Protein AF-A0A5T2U1Q2-F1 (afdb_monomer_lite)

Organism: Salmonella enterica (NCBI:txid28901)

Radius of gyration: 36.07 Å; chains: 1; bounding box: 64×20×100 Å

pLDDT: mean 89.55, std 10.5, range [50.53, 98.44]

Structure (mmCIF, N/CA/C/O backbone):
data_AF-A0A5T2U1Q2-F1
#
_entry.id   AF-A0A5T2U1Q2-F1
#
loop_
_atom_site.group_PDB
_atom_site.id
_atom_site.type_symbol
_atom_site.label_atom_id
_atom_site.label_alt_id
_atom_site.label_comp_id
_atom_site.label_asym_id
_atom_site.label_entity_id
_atom_site.label_seq_id
_atom_site.pdbx_PDB_ins_code
_atom_site.Cartn_x
_atom_site.Cartn_y
_atom_site.Cartn_z
_atom_site.occupancy
_atom_site.B_iso_or_equiv
_atom_site.auth_seq_id
_atom_site.auth_comp_id
_atom_site.auth_asym_id
_atom_site.auth_atom_id
_atom_site.pdbx_PDB_model_num
ATOM 1 N N . MET A 1 1 ? -4.577 7.476 48.826 1.00 50.53 1 MET A N 1
ATOM 2 C CA . MET A 1 1 ? -5.684 6.553 49.167 1.00 50.53 1 MET A CA 1
ATOM 3 C C . MET A 1 1 ? -6.904 7.013 48.385 1.00 50.53 1 MET A C 1
ATOM 5 O O . MET A 1 1 ? -7.140 8.214 48.366 1.00 50.53 1 MET A O 1
ATOM 9 N N . LYS A 1 2 ? -7.609 6.123 47.670 1.00 69.50 2 LYS A N 1
ATOM 10 C CA . LYS A 1 2 ? -8.893 6.490 47.046 1.00 69.50 2 LYS A CA 1
ATOM 11 C C . LYS A 1 2 ? -9.908 6.759 48.162 1.00 69.50 2 LYS A C 1
ATOM 13 O O . LYS A 1 2 ? -9.918 6.037 49.154 1.00 69.50 2 LYS A O 1
ATOM 18 N N . GLU A 1 3 ? -10.701 7.813 48.013 1.00 80.81 3 GLU A N 1
ATOM 19 C CA . GLU A 1 3 ? -11.750 8.198 48.959 1.00 80.81 3 GLU A CA 1
ATOM 20 C C . GLU A 1 3 ? -12.797 7.074 49.065 1.00 80.81 3 GLU A C 1
ATOM 22 O O . GLU A 1 3 ? -13.359 6.650 48.054 1.00 80.81 3 GLU A O 1
ATOM 27 N N . VAL A 1 4 ? -13.024 6.553 50.275 1.00 77.00 4 VAL A N 1
ATOM 28 C CA . VAL A 1 4 ? -14.040 5.521 50.530 1.00 77.00 4 VAL A CA 1
ATOM 29 C C . VAL A 1 4 ? -15.380 6.221 50.728 1.00 77.00 4 VAL A C 1
ATOM 31 O O . VAL A 1 4 ? -15.544 6.987 51.675 1.00 77.00 4 VAL A O 1
ATOM 34 N N . LYS A 1 5 ? -16.339 5.969 49.833 1.00 77.38 5 LYS A N 1
ATOM 35 C CA . LYS A 1 5 ? -17.693 6.531 49.913 1.00 77.38 5 LYS A CA 1
ATOM 36 C C . LYS A 1 5 ? -18.638 5.504 50.536 1.00 77.38 5 LYS A C 1
ATOM 38 O O . LYS A 1 5 ? -18.794 4.414 49.995 1.00 77.38 5 LYS A O 1
ATOM 43 N N . ILE A 1 6 ? -19.249 5.854 51.669 1.00 78.94 6 ILE A N 1
ATOM 44 C CA . ILE A 1 6 ? -20.252 5.032 52.363 1.00 78.94 6 ILE A CA 1
ATOM 45 C C . ILE A 1 6 ? -21.637 5.564 51.987 1.00 78.94 6 ILE A C 1
ATOM 47 O O . ILE A 1 6 ? -21.906 6.753 52.149 1.00 78.94 6 ILE A O 1
ATOM 51 N N . TYR A 1 7 ? -22.507 4.691 51.482 1.00 72.75 7 TYR A N 1
ATOM 52 C CA . TYR A 1 7 ? -23.857 5.036 51.036 1.00 72.75 7 TYR A CA 1
ATOM 53 C C . TYR A 1 7 ? -24.903 4.274 51.853 1.00 72.75 7 TYR A C 1
ATOM 55 O O . TYR A 1 7 ? -24.749 3.077 52.084 1.00 72.75 7 TYR A O 1
ATOM 63 N N . THR A 1 8 ? -25.992 4.946 52.230 1.00 80.69 8 THR A N 1
ATOM 64 C CA . THR A 1 8 ? -27.218 4.284 52.702 1.00 80.69 8 THR A CA 1
ATOM 65 C C . THR A 1 8 ? -28.117 4.064 51.493 1.00 80.69 8 THR A C 1
ATOM 67 O O . THR A 1 8 ? -28.523 5.033 50.851 1.00 80.69 8 THR A O 1
ATOM 70 N N . ILE A 1 9 ? -28.408 2.810 51.153 1.00 77.38 9 ILE A N 1
ATOM 71 C CA . ILE A 1 9 ? -29.214 2.458 49.981 1.00 77.38 9 ILE A CA 1
ATOM 72 C C . ILE A 1 9 ? -30.192 1.334 50.330 1.00 77.38 9 ILE A C 1
ATOM 74 O O . ILE A 1 9 ? -29.904 0.495 51.183 1.00 77.38 9 ILE A O 1
ATOM 78 N N . VAL A 1 10 ? -31.362 1.342 49.699 1.00 83.56 10 VAL A N 1
ATOM 79 C CA . VAL A 1 10 ? -32.367 0.279 49.828 1.00 83.56 10 VAL A CA 1
ATOM 80 C C . VAL A 1 10 ? -31.966 -0.946 48.994 1.00 83.56 10 VAL A C 1
ATOM 82 O O . VAL A 1 10 ? -31.321 -0.822 47.953 1.00 83.56 10 VAL A O 1
ATOM 85 N N . SER A 1 11 ? -32.315 -2.137 49.488 1.00 80.88 11 SER A N 1
ATOM 86 C CA . SER A 1 11 ? -31.890 -3.436 48.934 1.00 80.88 11 SER A CA 1
ATOM 87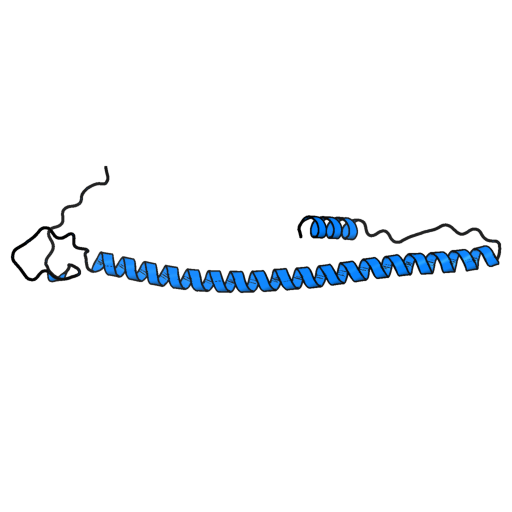 C C . SER A 1 11 ? -32.271 -3.634 47.458 1.00 80.88 11 SER A C 1
ATOM 89 O O . SER A 1 11 ? -31.511 -4.210 46.688 1.00 80.88 11 SER A O 1
ATOM 91 N N . ASP A 1 12 ? -33.417 -3.101 47.040 1.00 82.88 12 ASP A N 1
ATOM 92 C CA . ASP A 1 12 ? -33.941 -3.158 45.670 1.00 82.88 12 ASP A CA 1
ATOM 93 C C . ASP A 1 12 ? -33.136 -2.327 44.654 1.00 82.88 12 ASP A C 1
ATOM 95 O O . ASP A 1 12 ? -33.343 -2.459 43.452 1.00 82.88 12 ASP A O 1
ATOM 99 N N . GLN A 1 13 ? -32.224 -1.466 45.110 1.00 83.06 13 GLN A N 1
ATOM 100 C CA . GLN A 1 13 ? -31.341 -0.665 44.254 1.00 83.06 13 GLN A CA 1
ATOM 101 C C . GLN A 1 13 ? -29.949 -1.303 44.085 1.00 83.06 13 GLN A C 1
ATOM 103 O O . GLN A 1 13 ? -29.099 -0.754 43.376 1.00 83.06 13 GLN A O 1
ATOM 108 N N . LEU A 1 14 ? -29.709 -2.446 44.734 1.00 82.44 14 LEU A N 1
ATOM 109 C CA . LEU A 1 14 ? -28.487 -3.237 44.623 1.00 82.44 14 LEU A CA 1
ATOM 110 C C . LEU A 1 14 ? -28.664 -4.382 43.629 1.00 82.44 14 LEU A C 1
ATOM 112 O O . LEU A 1 14 ? -29.722 -5.004 43.573 1.00 82.44 14 LEU A O 1
ATOM 116 N N . SER A 1 15 ? -27.588 -4.697 42.912 1.00 81.25 15 SER A N 1
ATOM 117 C CA . SER A 1 15 ? -27.500 -5.850 42.021 1.00 81.25 15 SER A CA 1
ATOM 118 C C . SER A 1 15 ? -26.520 -6.885 42.593 1.00 81.25 15 SER A C 1
ATOM 120 O O . SER A 1 15 ? -25.317 -6.597 42.623 1.00 81.25 15 SER A O 1
ATOM 122 N N . PRO A 1 16 ? -26.977 -8.078 43.025 1.00 78.94 16 PRO A N 1
ATOM 123 C CA . PRO A 1 16 ? -28.376 -8.502 43.177 1.00 78.94 16 PRO A CA 1
ATOM 124 C C . PRO A 1 16 ? -29.036 -7.966 44.473 1.00 78.94 16 PRO A C 1
ATOM 126 O O . PRO A 1 16 ? -28.325 -7.610 45.416 1.00 78.94 16 PRO A O 1
ATOM 129 N N . PRO A 1 17 ? -30.382 -7.958 44.576 1.00 80.50 17 PRO A N 1
ATOM 130 C CA . PRO A 1 17 ? -31.076 -7.550 45.799 1.00 80.50 17 PRO A CA 1
ATOM 131 C C . PRO A 1 17 ? -30.780 -8.477 46.987 1.00 80.50 17 PRO A C 1
ATOM 133 O O . PRO A 1 17 ? -30.676 -9.694 46.835 1.00 80.50 17 PRO A O 1
ATOM 136 N N . ILE A 1 18 ? -30.700 -7.917 48.195 1.00 78.38 18 ILE A N 1
ATOM 137 C CA . ILE A 1 18 ? -30.461 -8.664 49.439 1.00 78.38 18 ILE A CA 1
ATOM 138 C C . ILE A 1 18 ? -31.779 -9.197 50.007 1.00 78.38 18 ILE A C 1
ATOM 140 O O . ILE A 1 18 ? -32.702 -8.432 50.299 1.00 78.38 18 ILE A O 1
ATOM 144 N N . THR A 1 19 ? -31.816 -10.504 50.262 1.00 70.75 19 THR A N 1
ATOM 145 C CA . THR A 1 19 ? -32.880 -11.195 50.998 1.00 70.75 19 THR A CA 1
ATOM 146 C C . THR A 1 19 ? -32.292 -11.859 52.254 1.00 70.75 19 THR A C 1
ATOM 148 O O . THR A 1 19 ? -31.931 -13.033 52.212 1.00 70.75 19 THR A O 1
ATOM 151 N N . GLY A 1 20 ? -32.132 -11.128 53.366 1.00 70.94 20 GLY A N 1
ATOM 152 C CA . GLY A 1 20 ? -31.674 -11.706 54.645 1.00 70.94 20 GLY A CA 1
ATOM 153 C C . GLY A 1 20 ? -31.003 -10.725 55.617 1.00 70.94 20 GLY A C 1
ATOM 154 O O . GLY A 1 20 ? -30.654 -9.608 55.238 1.00 70.94 20 GLY A O 1
ATOM 155 N N . GLU A 1 21 ? -30.824 -11.153 56.875 1.00 65.69 21 GLU A N 1
ATOM 156 C CA . GLU A 1 21 ? -30.022 -10.446 57.887 1.00 65.69 21 GLU A CA 1
ATOM 157 C C . GLU A 1 21 ? -28.519 -10.621 57.573 1.00 65.69 21 GLU A C 1
ATOM 159 O O . GLU A 1 21 ? -28.046 -11.715 57.277 1.00 65.69 21 GLU A O 1
ATOM 164 N N . SER A 1 22 ? -27.794 -9.503 57.545 1.00 61.03 22 SER A N 1
ATOM 165 C CA . SER A 1 22 ? -26.565 -9.256 56.776 1.00 61.03 22 SER A CA 1
ATOM 166 C C . SER A 1 22 ? -25.349 -10.154 57.056 1.00 61.03 22 SER A C 1
ATOM 168 O O . SER A 1 22 ? -24.920 -10.290 58.201 1.00 61.03 22 SER A O 1
ATOM 170 N N . PHE A 1 23 ? -24.672 -10.577 55.982 1.00 51.09 23 PHE A N 1
ATOM 171 C CA . PHE A 1 23 ? -23.232 -10.867 55.956 1.00 51.09 23 PHE A CA 1
ATOM 172 C C . PHE A 1 23 ? -22.551 -9.842 55.034 1.00 51.09 23 PHE A C 1
ATOM 174 O O . PHE A 1 23 ? -23.155 -9.427 54.043 1.00 51.09 23 PHE A O 1
ATOM 181 N N . CYS A 1 24 ? -21.322 -9.416 55.339 1.00 57.41 24 CYS A N 1
ATOM 182 C CA . CYS A 1 24 ? -20.577 -8.450 54.523 1.00 57.41 24 CYS A CA 1
ATOM 183 C C . CYS A 1 24 ? -20.437 -8.965 53.079 1.00 57.41 24 CYS A C 1
ATOM 185 O O . CYS A 1 24 ? -19.657 -9.878 52.820 1.00 57.41 24 CYS A O 1
ATOM 187 N N . THR A 1 25 ? -21.213 -8.398 52.157 1.00 66.50 25 THR A N 1
ATOM 188 C CA . THR A 1 25 ? -21.151 -8.680 50.719 1.00 66.50 25 THR A CA 1
ATOM 189 C C . THR A 1 25 ? -20.957 -7.358 49.989 1.00 66.50 25 THR A C 1
ATOM 191 O O . THR A 1 25 ? -21.720 -6.417 50.203 1.00 66.50 25 THR A O 1
ATOM 194 N N . ASP A 1 26 ? -19.913 -7.274 49.163 1.00 74.81 26 ASP A N 1
ATOM 195 C CA . ASP A 1 26 ? -19.672 -6.113 48.307 1.00 74.81 26 ASP A CA 1
ATOM 196 C C . ASP A 1 26 ? -20.722 -6.099 47.190 1.00 74.81 26 ASP A C 1
ATOM 198 O O . ASP A 1 26 ? -20.808 -7.038 46.399 1.00 74.81 26 ASP A O 1
ATOM 202 N N . MET A 1 27 ? -21.534 -5.041 47.140 1.00 76.75 27 MET A N 1
ATOM 203 C CA . MET A 1 27 ? -22.652 -4.912 46.202 1.00 76.75 27 MET A CA 1
ATOM 204 C C . MET A 1 27 ? -22.458 -3.725 45.259 1.00 76.75 27 MET A C 1
ATOM 206 O O . MET A 1 27 ? -21.895 -2.695 45.633 1.00 76.75 27 MET A O 1
ATOM 210 N N . VAL A 1 28 ? -22.973 -3.854 44.035 1.00 82.31 28 VAL A N 1
ATOM 211 C CA . VAL A 1 28 ? -22.958 -2.794 43.017 1.00 82.31 28 VAL A CA 1
ATOM 212 C C . VAL A 1 28 ? -24.355 -2.191 42.903 1.00 82.31 28 VAL A C 1
ATOM 214 O O . VAL A 1 28 ? -25.356 -2.905 42.956 1.00 82.31 28 VAL A O 1
ATOM 217 N N . ARG A 1 29 ? -24.451 -0.869 42.736 1.00 85.19 29 ARG A N 1
ATOM 218 C CA . ARG A 1 29 ? -25.737 -0.204 42.481 1.00 85.19 29 ARG A CA 1
ATOM 219 C C . ARG A 1 29 ? -26.239 -0.550 41.081 1.00 85.19 29 ARG A C 1
ATOM 221 O O . ARG A 1 29 ? -25.448 -0.569 40.140 1.00 85.19 29 ARG A O 1
ATOM 228 N N . HIS A 1 30 ? -27.550 -0.723 40.916 1.00 85.75 30 HIS A N 1
ATOM 229 C CA . HIS A 1 30 ? -28.164 -0.945 39.600 1.00 85.75 30 HIS A CA 1
ATOM 230 C C . HIS A 1 30 ? -27.751 0.115 38.569 1.00 85.75 30 HIS A C 1
ATOM 232 O O . HIS A 1 30 ? -27.450 -0.225 37.428 1.00 85.75 30 HIS A O 1
ATOM 238 N N . SER A 1 31 ? -27.670 1.384 38.984 1.00 87.06 31 SER A N 1
ATOM 239 C CA . SER A 1 31 ? -27.230 2.492 38.129 1.00 87.06 31 SER A CA 1
ATOM 240 C C . SER A 1 31 ? -25.804 2.314 37.612 1.00 87.06 31 SER A C 1
ATOM 242 O O . SER A 1 31 ? -25.546 2.537 36.434 1.00 87.06 31 SER A O 1
ATOM 244 N N . ASP A 1 32 ? -24.890 1.891 38.486 1.00 88.88 32 ASP A N 1
ATOM 245 C CA . ASP A 1 32 ? -23.469 1.767 38.161 1.00 88.88 32 ASP A CA 1
ATOM 246 C C . ASP A 1 32 ? -23.249 0.561 37.230 1.00 88.88 32 ASP A C 1
AT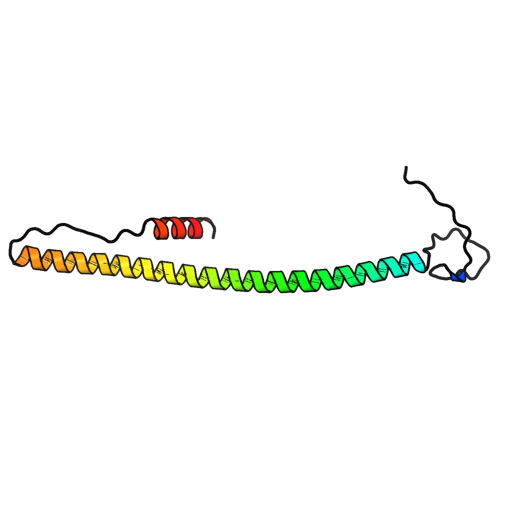OM 248 O O . ASP A 1 32 ? -22.433 0.621 36.310 1.00 88.88 32 ASP A O 1
ATOM 252 N N . TYR A 1 33 ? -24.027 -0.512 37.418 1.00 89.69 33 TYR A N 1
ATOM 253 C CA . TYR A 1 33 ? -24.025 -1.668 36.522 1.00 89.69 33 TYR A CA 1
ATOM 254 C C . TYR A 1 33 ? -24.610 -1.333 35.142 1.00 89.69 33 TYR A C 1
ATOM 256 O O . TYR A 1 33 ? -24.016 -1.686 34.128 1.00 89.69 33 TYR A O 1
ATOM 264 N N . ALA A 1 34 ? -25.729 -0.603 35.089 1.00 92.06 34 ALA A N 1
ATOM 265 C CA . ALA A 1 34 ? -26.333 -0.165 33.830 1.00 92.06 34 ALA A CA 1
ATOM 266 C C . ALA A 1 34 ? -25.411 0.783 33.041 1.00 92.06 34 ALA A C 1
ATOM 268 O O . ALA A 1 34 ? -25.304 0.673 31.821 1.00 92.06 34 ALA A O 1
ATOM 269 N N . GLU A 1 35 ? -24.705 1.690 33.726 1.00 93.44 35 GLU A N 1
ATOM 270 C CA . GLU A 1 35 ? -23.701 2.553 33.094 1.00 93.44 35 GLU A CA 1
ATOM 271 C C . GLU A 1 35 ? -22.530 1.736 32.530 1.00 93.44 35 GLU A C 1
ATOM 273 O O . GLU A 1 35 ? -22.040 2.017 31.434 1.00 93.44 35 GLU A O 1
ATOM 278 N N . LEU A 1 36 ? -22.075 0.719 33.266 1.00 94.25 36 LEU A N 1
ATOM 279 C CA . LEU A 1 36 ? -21.006 -0.165 32.816 1.00 94.25 36 LEU A CA 1
ATOM 280 C C . LEU A 1 36 ? -21.422 -0.974 31.579 1.00 94.25 36 LEU A C 1
ATOM 282 O O . LEU A 1 36 ? -20.656 -1.039 30.621 1.00 94.25 36 LEU A O 1
ATOM 286 N N . ASP A 1 37 ? -22.632 -1.531 31.570 1.00 95.00 37 ASP A N 1
ATOM 287 C CA . ASP A 1 37 ? -23.173 -2.286 30.435 1.00 95.00 37 ASP A CA 1
ATOM 288 C C . ASP A 1 37 ? -23.305 -1.404 29.181 1.00 95.00 37 ASP A C 1
ATOM 290 O O . ASP A 1 37 ? -22.846 -1.769 28.097 1.00 95.00 37 ASP A O 1
ATOM 294 N N . ALA A 1 38 ? -23.795 -0.169 29.340 1.00 96.94 38 ALA A N 1
ATOM 295 C CA . ALA A 1 38 ? -23.846 0.807 28.252 1.00 96.94 38 ALA A CA 1
ATOM 296 C C . ALA A 1 38 ? -22.448 1.139 27.691 1.00 96.94 38 ALA A C 1
ATOM 298 O O . ALA A 1 38 ? -22.276 1.245 26.475 1.00 96.94 38 ALA A O 1
ATOM 299 N N . LYS A 1 39 ? -21.430 1.268 28.556 1.00 97.62 39 LYS A N 1
ATOM 300 C CA . LYS A 1 39 ? -20.034 1.468 28.127 1.00 97.62 39 LYS A CA 1
ATOM 301 C C . LYS A 1 39 ? -19.483 0.255 27.385 1.00 97.62 39 LYS A C 1
ATOM 303 O O . LYS A 1 39 ? -18.778 0.438 26.396 1.00 97.62 39 LYS A O 1
ATOM 308 N N . TYR A 1 40 ? -19.801 -0.960 27.830 1.00 97.62 40 TYR A N 1
ATOM 309 C CA . TYR A 1 40 ? -19.400 -2.180 27.131 1.00 97.62 40 TYR A CA 1
ATOM 310 C C . TYR A 1 40 ? -20.049 -2.284 25.753 1.00 97.62 40 TYR A C 1
ATOM 312 O O . TYR A 1 40 ? -19.351 -2.580 24.786 1.00 97.62 40 TYR A O 1
ATOM 320 N N . ALA A 1 41 ? -21.343 -1.981 25.640 1.00 98.00 41 ALA A N 1
ATOM 321 C CA . ALA A 1 41 ? -22.043 -1.964 24.361 1.00 98.00 41 ALA A CA 1
ATOM 322 C C . ALA A 1 41 ? -21.443 -0.930 23.392 1.00 98.00 41 ALA A C 1
ATOM 324 O O . ALA A 1 41 ? -21.208 -1.240 22.224 1.00 98.00 41 ALA A O 1
ATOM 325 N N . ALA A 1 42 ? -21.132 0.276 23.882 1.00 98.31 42 ALA A N 1
ATOM 326 C CA . ALA A 1 42 ? -20.469 1.308 23.086 1.00 98.31 42 ALA A CA 1
ATOM 327 C C . ALA A 1 42 ? -19.065 0.873 22.632 1.00 98.31 42 ALA A C 1
ATOM 329 O O . ALA A 1 42 ? -18.736 0.989 21.454 1.00 98.31 42 ALA A O 1
ATOM 330 N N . LEU A 1 43 ? -18.263 0.308 23.540 1.00 98.44 43 LEU A N 1
ATOM 331 C CA . LEU A 1 43 ? -16.921 -0.183 23.225 1.00 98.44 43 LEU A CA 1
ATOM 332 C C . LEU A 1 43 ? -16.949 -1.339 22.215 1.00 98.44 43 LEU A C 1
ATOM 334 O O . LEU A 1 43 ? -16.088 -1.408 21.342 1.00 98.44 43 LEU A O 1
ATOM 338 N N . ALA A 1 44 ? -17.926 -2.242 22.317 1.00 98.31 44 ALA A N 1
ATOM 339 C CA . ALA A 1 44 ? -18.108 -3.322 21.354 1.00 98.31 44 ALA A CA 1
ATOM 340 C C . ALA A 1 44 ? -18.420 -2.771 19.954 1.00 98.31 44 ALA A C 1
ATOM 342 O O . ALA A 1 44 ? -17.757 -3.148 18.990 1.00 98.31 44 ALA A O 1
ATOM 343 N N . ALA A 1 45 ? -19.348 -1.814 19.853 1.00 98.31 45 ALA A N 1
ATOM 344 C CA . ALA A 1 45 ? -19.689 -1.174 18.584 1.00 98.31 45 ALA A CA 1
ATOM 345 C C . ALA A 1 45 ? -18.500 -0.414 17.963 1.00 98.31 45 ALA A C 1
ATOM 347 O O . ALA A 1 45 ? -18.265 -0.501 16.754 1.00 98.31 45 ALA A O 1
ATOM 348 N N . ASP A 1 46 ? -17.721 0.302 18.778 1.00 98.44 46 ASP A N 1
ATOM 349 C CA . ASP A 1 46 ? -16.516 0.995 18.316 1.00 98.44 46 ASP A CA 1
ATOM 350 C C . ASP A 1 46 ? -15.432 0.012 17.851 1.00 98.44 46 ASP A C 1
ATOM 352 O O . ASP A 1 46 ? -14.796 0.241 16.818 1.00 98.44 46 ASP A O 1
ATOM 356 N N . ASN A 1 47 ? -15.252 -1.110 18.555 1.00 98.38 47 ASN A N 1
ATOM 357 C CA . ASN A 1 47 ? -14.328 -2.167 18.146 1.00 98.38 47 ASN A CA 1
ATOM 358 C C . ASN A 1 47 ? -14.733 -2.794 16.809 1.00 98.38 47 ASN A C 1
ATOM 360 O O . ASN A 1 47 ? -13.873 -2.976 15.948 1.00 98.38 47 ASN A O 1
ATOM 364 N N . ASP A 1 48 ? -16.020 -3.070 16.593 1.00 98.44 48 ASP A N 1
ATOM 365 C CA . ASP A 1 48 ? -16.512 -3.600 15.317 1.00 98.44 48 ASP A CA 1
ATOM 366 C C . ASP A 1 48 ? -16.220 -2.635 14.162 1.00 98.44 48 ASP A C 1
ATOM 368 O O . ASP A 1 48 ? -15.710 -3.029 13.107 1.00 98.44 48 ASP A O 1
ATOM 372 N N . LYS A 1 49 ? -16.449 -1.336 14.381 1.00 98.31 49 LYS A N 1
ATOM 373 C CA . LYS A 1 49 ? -16.134 -0.292 13.400 1.00 98.31 49 LYS A CA 1
ATOM 374 C C . LYS A 1 49 ? -14.631 -0.180 13.129 1.00 98.31 49 LYS A C 1
ATOM 376 O O . LYS A 1 49 ? -14.223 0.013 11.978 1.00 98.31 49 LYS A O 1
ATOM 381 N N . ALA A 1 50 ? -13.804 -0.296 14.166 1.00 98.31 50 ALA A N 1
ATOM 382 C CA . ALA A 1 50 ? -12.351 -0.279 14.036 1.00 98.31 50 ALA A CA 1
ATOM 383 C C . ALA A 1 50 ? -11.841 -1.501 13.255 1.00 98.31 50 ALA A C 1
ATOM 385 O O . ALA A 1 50 ? -11.010 -1.347 12.359 1.00 98.31 50 ALA A O 1
ATOM 386 N N . MET A 1 51 ? -12.378 -2.694 13.529 1.00 98.38 51 MET A N 1
ATOM 387 C CA . MET A 1 51 ? -12.039 -3.921 12.803 1.00 98.38 51 MET A CA 1
ATOM 388 C C . MET A 1 51 ? -12.391 -3.825 11.316 1.00 98.38 51 MET A C 1
ATOM 390 O O . MET A 1 51 ? -11.571 -4.184 10.469 1.00 98.38 51 MET A O 1
ATOM 394 N N . GLU A 1 52 ? -13.567 -3.293 10.978 1.00 98.31 52 GLU A N 1
ATOM 395 C CA . GLU A 1 52 ? -13.955 -3.115 9.576 1.00 98.31 52 GLU A CA 1
ATOM 396 C C . GLU A 1 52 ? -13.073 -2.071 8.870 1.00 98.31 52 GLU A C 1
ATOM 398 O O . GLU A 1 52 ? -12.616 -2.292 7.748 1.00 98.31 52 GLU A O 1
ATOM 403 N N . SER A 1 53 ? -12.732 -0.976 9.556 1.00 98.19 53 SER A N 1
ATOM 404 C CA . SER A 1 53 ? -11.811 0.038 9.023 1.00 98.19 53 SER A CA 1
ATOM 405 C C . SER A 1 53 ? -10.412 -0.539 8.762 1.00 98.19 53 SER A C 1
ATOM 407 O O . SER A 1 53 ? -9.815 -0.277 7.718 1.00 98.19 53 SER A O 1
ATOM 409 N N . LEU A 1 54 ? -9.896 -1.375 9.671 1.00 98.44 54 LEU A N 1
ATOM 410 C CA . LEU A 1 54 ? -8.617 -2.071 9.498 1.00 98.44 54 LEU A CA 1
ATOM 411 C C . LEU A 1 54 ? -8.649 -3.051 8.325 1.00 98.44 54 LEU A C 1
ATOM 413 O O . LEU A 1 54 ? -7.694 -3.123 7.552 1.00 98.44 54 LEU A O 1
ATOM 417 N N . LYS A 1 55 ? -9.751 -3.784 8.153 1.00 98.31 55 L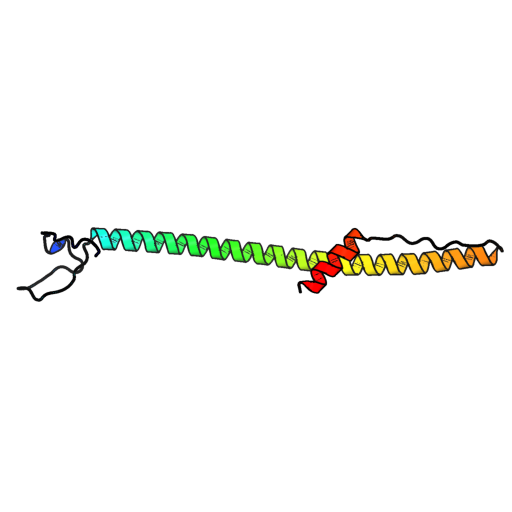YS A N 1
ATOM 418 C CA . LYS A 1 55 ? -9.931 -4.702 7.025 1.00 98.31 55 LYS A CA 1
ATOM 419 C C . LYS A 1 55 ? -9.906 -3.960 5.688 1.00 98.31 55 LYS A C 1
ATOM 421 O O . LYS A 1 55 ? -9.241 -4.411 4.754 1.00 98.31 55 LYS A O 1
ATOM 426 N N . GLN A 1 56 ? -10.575 -2.810 5.608 1.00 98.44 56 GLN A N 1
ATOM 427 C CA . GLN A 1 56 ? -10.557 -1.952 4.422 1.00 98.44 56 GLN A CA 1
ATOM 428 C C . GLN A 1 56 ? -9.160 -1.382 4.158 1.00 98.44 56 GLN A C 1
ATOM 430 O O . GLN A 1 56 ? -8.673 -1.465 3.030 1.00 98.44 56 GLN A O 1
ATOM 435 N N . ALA A 1 57 ? -8.474 -0.884 5.191 1.00 98.25 57 ALA A N 1
ATOM 436 C CA . ALA A 1 57 ? -7.102 -0.396 5.069 1.00 98.25 57 ALA A CA 1
ATOM 437 C C . ALA A 1 57 ? -6.149 -1.491 4.561 1.00 98.25 57 ALA A C 1
ATOM 439 O O . ALA A 1 57 ? -5.359 -1.250 3.651 1.00 98.25 57 ALA A O 1
ATOM 440 N N . ASN A 1 58 ? -6.275 -2.718 5.073 1.00 97.88 58 ASN A N 1
ATOM 441 C CA . ASN A 1 58 ? -5.462 -3.847 4.629 1.00 97.88 58 ASN A CA 1
ATOM 442 C C . ASN A 1 58 ? -5.717 -4.204 3.152 1.00 97.88 58 ASN A C 1
ATOM 444 O O . ASN A 1 58 ? -4.781 -4.487 2.406 1.00 97.88 58 ASN A O 1
ATOM 448 N N . ALA A 1 59 ? -6.973 -4.138 2.697 1.00 98.06 59 ALA A N 1
ATOM 449 C CA . ALA A 1 59 ? -7.306 -4.339 1.288 1.00 98.06 59 ALA A CA 1
ATOM 450 C C . ALA A 1 59 ? -6.681 -3.259 0.384 1.00 98.06 59 ALA A C 1
ATOM 452 O O . ALA A 1 59 ? -6.156 -3.581 -0.683 1.00 98.06 59 ALA A O 1
ATOM 453 N N . VAL A 1 60 ? -6.684 -1.994 0.822 1.00 97.81 60 VAL A N 1
ATOM 454 C CA . VAL A 1 60 ? -6.044 -0.884 0.096 1.00 97.81 60 VAL A CA 1
ATOM 455 C C . VAL A 1 60 ? -4.528 -1.071 0.019 1.00 97.81 60 VAL A C 1
ATOM 457 O O . VAL A 1 60 ? -3.959 -0.917 -1.060 1.00 97.81 60 VAL A O 1
ATOM 460 N N . VAL A 1 61 ? -3.876 -1.449 1.123 1.00 96.00 61 VAL A N 1
ATOM 461 C CA . VAL A 1 61 ? -2.426 -1.707 1.155 1.00 96.00 61 VAL A CA 1
ATOM 462 C C . VAL A 1 61 ? -2.055 -2.856 0.220 1.00 96.00 61 VAL A C 1
ATOM 464 O O . VAL A 1 61 ? -1.114 -2.727 -0.562 1.00 96.00 61 VAL A O 1
ATOM 467 N N . LYS A 1 62 ? -2.825 -3.951 0.232 1.00 96.12 62 LYS A N 1
ATOM 468 C CA . LYS A 1 62 ? -2.609 -5.079 -0.680 1.00 96.12 62 LYS A CA 1
ATOM 469 C C . LYS A 1 62 ? -2.720 -4.654 -2.146 1.00 96.12 62 LYS A C 1
ATOM 471 O O . LYS A 1 62 ? -1.830 -4.958 -2.934 1.00 96.12 62 LYS A O 1
ATOM 476 N N . LEU A 1 63 ? -3.771 -3.911 -2.501 1.00 96.75 63 LEU A N 1
ATOM 477 C CA . LEU A 1 63 ? -3.958 -3.413 -3.865 1.00 96.75 63 LEU A CA 1
ATOM 478 C C . LEU A 1 63 ? -2.829 -2.461 -4.288 1.00 96.75 63 LEU A C 1
ATOM 480 O O . LEU A 1 63 ? -2.381 -2.500 -5.432 1.00 96.75 63 LEU A O 1
ATOM 484 N N . ALA A 1 64 ? -2.367 -1.598 -3.381 1.00 93.94 64 ALA A N 1
ATOM 485 C CA . ALA A 1 64 ? -1.237 -0.715 -3.643 1.00 93.94 64 ALA A CA 1
ATOM 486 C C . ALA A 1 64 ? 0.040 -1.522 -3.912 1.00 93.94 64 ALA A C 1
ATOM 488 O O . ALA A 1 64 ? 0.723 -1.257 -4.898 1.00 93.94 64 ALA A O 1
ATOM 489 N N . HIS A 1 65 ? 0.318 -2.545 -3.099 1.00 92.00 65 HIS A N 1
ATOM 490 C CA . HIS A 1 65 ? 1.461 -3.431 -3.303 1.00 92.00 65 HIS A CA 1
ATOM 491 C C . HIS A 1 65 ? 1.401 -4.128 -4.669 1.00 92.00 65 HIS A C 1
ATOM 493 O O . HIS A 1 65 ? 2.362 -4.048 -5.424 1.00 92.00 65 HIS A O 1
ATOM 499 N N . GLU A 1 66 ? 0.254 -4.709 -5.041 1.00 94.19 66 GLU A N 1
ATOM 500 C CA . GLU A 1 66 ? 0.058 -5.341 -6.357 1.00 94.19 66 GLU A CA 1
ATOM 501 C C . GLU A 1 66 ? 0.323 -4.363 -7.516 1.00 94.19 66 GLU A C 1
ATOM 503 O O . GLU A 1 66 ? 1.026 -4.702 -8.471 1.00 94.19 66 GLU A O 1
ATOM 508 N N . LYS A 1 67 ? -0.178 -3.123 -7.419 1.00 94.06 67 LYS A N 1
ATOM 509 C CA . LYS A 1 67 ? 0.067 -2.080 -8.427 1.00 94.06 67 LYS A CA 1
ATOM 510 C C . LYS A 1 67 ? 1.536 -1.672 -8.506 1.00 94.06 67 LYS A C 1
ATOM 512 O O . LYS A 1 67 ? 2.051 -1.489 -9.606 1.00 94.06 67 LYS A O 1
ATOM 517 N N . PHE A 1 68 ? 2.220 -1.536 -7.372 1.00 92.06 68 PHE A N 1
ATOM 518 C CA . PHE A 1 68 ? 3.644 -1.203 -7.357 1.00 92.06 68 PHE A CA 1
ATOM 519 C C . PHE A 1 68 ? 4.506 -2.344 -7.898 1.00 92.06 68 PHE A C 1
ATOM 521 O O . PHE A 1 68 ? 5.441 -2.082 -8.650 1.00 92.06 68 PHE A O 1
ATOM 528 N N . SER A 1 69 ? 4.168 -3.601 -7.602 1.00 91.00 69 SER A N 1
ATOM 529 C CA . SER A 1 69 ? 4.841 -4.763 -8.188 1.00 91.00 69 SER A CA 1
ATOM 530 C C . SER A 1 69 ? 4.681 -4.809 -9.710 1.00 91.00 69 SER A C 1
ATOM 532 O O . SER A 1 69 ? 5.662 -5.047 -10.413 1.00 91.00 69 SER A O 1
ATOM 534 N N . ALA A 1 70 ? 3.480 -4.536 -10.232 1.00 94.12 70 ALA A N 1
ATOM 535 C CA . ALA A 1 70 ? 3.249 -4.453 -11.675 1.00 94.12 70 ALA A CA 1
ATOM 536 C C . ALA A 1 70 ? 4.071 -3.322 -12.315 1.00 94.12 70 ALA A C 1
ATOM 538 O O . ALA A 1 70 ? 4.779 -3.548 -13.293 1.00 94.12 70 ALA A O 1
ATOM 539 N N . MET A 1 71 ? 4.069 -2.136 -11.704 1.00 92.25 71 MET A N 1
ATOM 540 C CA . MET A 1 71 ? 4.847 -0.985 -12.171 1.00 92.25 71 MET A CA 1
ATOM 541 C C . MET A 1 71 ? 6.361 -1.251 -12.157 1.00 92.25 71 MET A C 1
ATOM 543 O O . MET A 1 71 ? 7.076 -0.801 -13.048 1.00 92.25 71 MET A O 1
ATOM 547 N N . ALA A 1 72 ? 6.858 -2.015 -11.180 1.00 92.06 72 ALA A N 1
ATOM 548 C CA . ALA A 1 72 ? 8.254 -2.443 -11.130 1.00 92.06 72 ALA A CA 1
ATOM 549 C C . ALA A 1 72 ? 8.622 -3.364 -12.302 1.00 92.06 72 ALA A C 1
ATOM 551 O O . ALA A 1 72 ? 9.690 -3.219 -12.906 1.00 92.06 72 ALA A O 1
ATOM 552 N N . ALA A 1 73 ? 7.730 -4.302 -12.633 1.00 93.69 73 ALA A N 1
ATOM 553 C CA . ALA A 1 73 ? 7.905 -5.196 -13.770 1.00 93.69 73 ALA A CA 1
ATOM 554 C C . ALA A 1 73 ? 7.867 -4.425 -15.100 1.00 93.69 73 ALA A C 1
ATOM 556 O O . ALA A 1 73 ? 8.737 -4.630 -15.944 1.00 93.69 73 ALA A O 1
ATOM 557 N N . GLU A 1 74 ? 6.924 -3.492 -15.258 1.00 95.25 74 GLU A N 1
ATOM 558 C CA . GLU A 1 74 ? 6.828 -2.620 -16.435 1.00 95.25 74 GLU A CA 1
ATOM 559 C C . GLU A 1 74 ? 8.065 -1.728 -16.596 1.00 95.25 74 GLU A C 1
ATOM 561 O O . GLU A 1 74 ? 8.619 -1.663 -17.689 1.00 95.25 74 GLU A O 1
ATOM 566 N N . ASN A 1 75 ? 8.562 -1.103 -15.520 1.00 93.88 75 ASN A N 1
ATOM 567 C CA . ASN A 1 75 ? 9.780 -0.286 -15.570 1.00 93.88 75 ASN A CA 1
ATOM 568 C C . ASN A 1 75 ? 10.998 -1.118 -16.011 1.00 93.88 75 ASN A C 1
ATOM 570 O O . ASN A 1 75 ? 11.758 -0.696 -16.881 1.00 93.88 75 ASN A O 1
ATOM 574 N N . THR A 1 76 ? 11.132 -2.341 -15.487 1.00 92.81 76 THR A N 1
ATOM 575 C CA . THR A 1 76 ? 12.203 -3.267 -15.891 1.00 92.81 76 THR A CA 1
ATOM 576 C C . THR A 1 76 ? 12.088 -3.650 -17.370 1.00 92.81 76 THR A C 1
ATOM 578 O O . THR A 1 76 ? 13.091 -3.673 -18.084 1.00 92.81 76 THR A O 1
ATOM 581 N N . ALA A 1 77 ? 10.873 -3.937 -17.847 1.00 96.25 77 ALA A N 1
ATOM 582 C CA . ALA A 1 77 ? 10.626 -4.283 -19.244 1.00 96.25 77 ALA A CA 1
ATOM 583 C C . ALA A 1 77 ? 10.896 -3.102 -20.190 1.00 96.25 77 ALA A C 1
ATOM 585 O O . ALA A 1 77 ? 11.513 -3.295 -21.236 1.00 96.25 77 ALA A O 1
ATOM 586 N N . LEU A 1 78 ? 10.498 -1.884 -19.807 1.00 95.88 78 LEU A N 1
ATOM 587 C CA . LEU A 1 78 ? 10.768 -0.664 -20.569 1.00 95.88 78 LEU A CA 1
ATOM 588 C C . LEU A 1 78 ? 12.268 -0.391 -20.671 1.00 95.88 78 LEU A C 1
ATOM 590 O O . LEU A 1 78 ? 12.760 -0.194 -21.775 1.00 95.88 78 LEU A O 1
ATOM 594 N N . LYS A 1 79 ? 13.012 -0.475 -19.561 1.00 95.38 79 LYS A N 1
ATOM 595 C CA . LYS A 1 79 ? 14.477 -0.324 -19.577 1.00 95.38 79 LYS A CA 1
ATOM 596 C C . LYS A 1 79 ? 15.157 -1.360 -20.468 1.00 95.38 79 LYS A C 1
ATOM 598 O O . LYS A 1 79 ? 16.076 -1.028 -21.205 1.00 95.38 79 LYS A O 1
ATOM 603 N N . LYS A 1 80 ? 14.689 -2.611 -20.443 1.00 96.56 80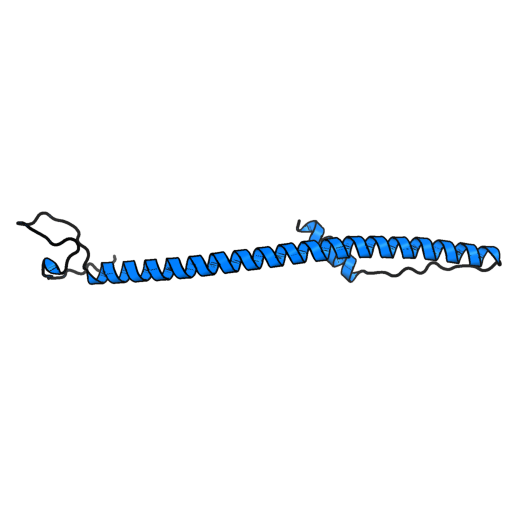 LYS A N 1
ATOM 604 C CA . LYS A 1 80 ? 15.194 -3.654 -21.348 1.00 96.56 80 LYS A CA 1
ATOM 605 C C . LYS A 1 80 ? 14.916 -3.312 -22.813 1.00 96.56 80 LYS A C 1
ATOM 607 O O . LYS A 1 80 ? 15.806 -3.455 -23.641 1.00 96.56 80 LYS A O 1
ATOM 612 N N . SER A 1 81 ? 13.705 -2.849 -23.116 1.00 97.06 81 SER A N 1
ATOM 613 C CA . SER A 1 81 ? 13.332 -2.422 -24.466 1.00 97.06 81 SER A CA 1
ATOM 614 C C . SER A 1 81 ? 14.159 -1.228 -24.943 1.00 97.06 81 SER A C 1
ATOM 616 O O . SER A 1 81 ? 14.480 -1.165 -26.124 1.00 97.06 81 SER A O 1
ATOM 618 N N . ASP A 1 82 ? 14.495 -0.297 -24.051 1.00 97.44 82 ASP A N 1
ATOM 619 C CA . ASP A 1 82 ? 15.324 0.871 -24.363 1.00 97.44 82 ASP A CA 1
ATOM 620 C C . ASP A 1 82 ? 16.761 0.452 -24.702 1.00 97.44 82 ASP A C 1
ATOM 622 O O . ASP A 1 82 ? 17.328 0.901 -25.694 1.00 97.44 82 ASP A O 1
ATOM 626 N N . VAL A 1 83 ? 17.313 -0.514 -23.957 1.00 96.88 83 VAL A N 1
ATOM 627 C CA . VAL A 1 83 ? 18.610 -1.131 -24.277 1.00 96.88 83 VAL A CA 1
ATOM 628 C C . VAL A 1 83 ? 18.594 -1.802 -25.648 1.00 96.88 83 VAL A C 1
ATOM 630 O O . VAL A 1 83 ? 19.471 -1.536 -26.467 1.00 96.88 83 VAL A O 1
ATOM 633 N N . GLU A 1 84 ? 17.588 -2.631 -25.928 1.00 96.75 84 GLU A N 1
ATOM 634 C CA . GLU A 1 84 ? 17.464 -3.321 -27.220 1.00 96.75 84 GLU A CA 1
ATOM 635 C C . GLU A 1 84 ? 17.296 -2.335 -28.388 1.00 96.75 84 GLU A C 1
ATOM 637 O O . GLU A 1 84 ? 17.876 -2.527 -29.459 1.00 96.75 84 GLU A O 1
ATOM 642 N N . PHE A 1 85 ? 16.533 -1.257 -28.186 1.00 96.56 85 PHE A N 1
ATOM 643 C CA . PHE A 1 85 ? 16.359 -0.203 -29.181 1.00 96.56 85 PHE A CA 1
ATOM 644 C C . PHE A 1 85 ? 17.653 0.579 -29.425 1.00 96.56 85 PHE A C 1
ATOM 646 O O . PHE A 1 85 ? 18.028 0.799 -30.576 1.00 96.56 85 PHE A O 1
ATOM 653 N N . ASN A 1 86 ? 18.371 0.948 -28.363 1.00 96.62 86 ASN A N 1
ATOM 654 C CA . ASN A 1 86 ? 19.648 1.641 -28.475 1.00 96.62 86 ASN A CA 1
ATOM 655 C C . ASN A 1 86 ? 20.684 0.791 -29.234 1.00 96.62 86 ASN A C 1
ATOM 657 O O . ASN A 1 86 ? 21.350 1.296 -30.135 1.00 96.62 86 ASN A O 1
ATOM 661 N N . GLU A 1 87 ? 20.764 -0.513 -28.946 1.00 96.38 87 GLU A N 1
ATOM 662 C CA . GLU A 1 87 ? 21.637 -1.445 -29.672 1.00 96.38 87 GLU A CA 1
ATOM 663 C C . GLU A 1 87 ? 21.280 -1.560 -31.158 1.00 96.38 87 GLU A C 1
ATOM 665 O O . GLU A 1 87 ? 22.176 -1.634 -32.004 1.00 96.38 87 GLU A O 1
ATOM 670 N N . TYR A 1 88 ? 19.984 -1.575 -31.485 1.00 96.19 88 TYR A N 1
ATOM 671 C CA . TYR A 1 88 ? 19.521 -1.547 -32.870 1.00 96.19 88 TYR A CA 1
ATOM 672 C C . TYR A 1 88 ? 19.979 -0.265 -33.575 1.00 96.19 88 TYR A C 1
ATOM 674 O O . TYR A 1 88 ? 20.610 -0.341 -34.627 1.00 96.19 88 TYR A O 1
ATOM 682 N N . CYS A 1 89 ? 19.732 0.904 -32.978 1.00 95.50 89 CYS A N 1
ATOM 683 C CA . CYS A 1 89 ? 20.138 2.186 -33.554 1.00 95.50 89 CYS A CA 1
ATOM 684 C C . CYS A 1 89 ? 21.656 2.301 -33.721 1.00 95.50 89 CYS A C 1
ATOM 686 O O . CYS A 1 89 ? 22.116 2.765 -34.763 1.00 95.50 89 CYS A O 1
ATOM 688 N N . ARG A 1 90 ? 22.430 1.824 -32.739 1.00 96.44 90 ARG A N 1
ATOM 689 C CA . ARG A 1 90 ? 23.891 1.767 -32.826 1.00 96.44 90 ARG A CA 1
ATOM 690 C C . ARG A 1 90 ? 24.339 1.017 -34.075 1.00 96.44 90 ARG A C 1
ATOM 692 O O . ARG A 1 90 ? 25.137 1.546 -34.841 1.00 96.44 90 ARG A O 1
ATOM 699 N N . ARG A 1 91 ? 23.791 -0.181 -34.294 1.00 95.94 91 ARG A N 1
ATOM 700 C CA . ARG A 1 91 ? 24.137 -1.022 -35.446 1.00 95.94 91 ARG A CA 1
ATOM 701 C C . ARG A 1 91 ? 23.819 -0.335 -36.771 1.00 95.94 91 ARG A C 1
ATOM 703 O O . ARG A 1 91 ? 24.677 -0.286 -37.640 1.00 95.94 91 ARG A O 1
ATOM 710 N N . GLU A 1 92 ? 22.620 0.226 -36.903 1.00 96.06 92 GLU A N 1
ATOM 711 C CA . GLU A 1 92 ? 22.204 0.905 -38.138 1.00 96.06 92 GLU A CA 1
ATOM 712 C C . GLU A 1 92 ? 23.077 2.135 -38.450 1.00 96.06 92 GLU A C 1
ATOM 714 O O . GLU A 1 92 ? 23.371 2.402 -39.615 1.00 96.06 92 GLU A O 1
ATOM 719 N N . CYS A 1 93 ? 23.525 2.876 -37.429 1.00 94.56 93 CYS A N 1
ATOM 720 C CA . CYS A 1 93 ? 24.460 3.992 -37.603 1.00 94.56 93 CYS A CA 1
ATOM 721 C C . CYS A 1 93 ? 25.872 3.522 -37.981 1.00 94.56 93 CYS A C 1
ATOM 723 O O . CYS A 1 93 ? 26.481 4.071 -38.900 1.00 94.56 93 CYS A O 1
ATOM 725 N N . GLU A 1 94 ? 26.381 2.486 -37.315 1.00 94.25 94 GLU A N 1
ATOM 726 C CA . GLU A 1 94 ? 27.700 1.920 -37.612 1.00 94.25 94 GLU A CA 1
ATOM 727 C C . GLU A 1 94 ? 27.761 1.325 -39.030 1.00 94.25 94 GLU A C 1
ATOM 729 O O . GLU A 1 94 ? 28.776 1.474 -39.715 1.00 94.25 94 GLU A O 1
ATOM 734 N N . ASP A 1 95 ? 26.664 0.732 -39.516 1.00 95.50 95 ASP A N 1
ATOM 735 C CA . ASP A 1 95 ? 26.560 0.158 -40.864 1.00 95.50 95 ASP A CA 1
ATOM 736 C C . ASP A 1 95 ? 26.674 1.214 -41.980 1.00 95.50 95 ASP A C 1
ATOM 738 O O . ASP A 1 95 ? 27.130 0.905 -43.086 1.00 95.50 95 ASP A O 1
ATOM 742 N N . VAL A 1 96 ? 26.320 2.475 -41.701 1.00 96.31 96 VAL A N 1
ATOM 743 C CA . VAL A 1 96 ? 26.506 3.608 -42.630 1.00 96.31 96 VAL A CA 1
ATOM 744 C C . VAL A 1 96 ? 27.802 4.392 -42.385 1.00 96.31 96 VAL A C 1
ATOM 746 O O . VAL A 1 96 ? 28.082 5.351 -43.105 1.00 96.31 96 VAL A O 1
ATOM 749 N N . GLY A 1 97 ? 28.631 3.952 -41.433 1.00 95.56 97 GLY A N 1
ATOM 750 C CA . GLY A 1 97 ? 29.919 4.564 -41.097 1.00 95.56 97 GLY A CA 1
ATOM 751 C C . GLY A 1 97 ? 29.833 5.755 -40.139 1.00 95.56 97 GLY A C 1
ATOM 752 O O . GLY A 1 97 ? 30.831 6.462 -39.977 1.00 95.56 97 GLY A O 1
ATOM 753 N N . ASP A 1 98 ? 28.678 5.969 -39.508 1.00 96.31 98 ASP A N 1
ATOM 754 C CA . ASP A 1 98 ? 28.472 7.010 -38.505 1.00 96.31 98 ASP A CA 1
ATOM 755 C C . ASP A 1 98 ? 28.745 6.483 -37.086 1.00 96.31 98 ASP A C 1
ATOM 757 O O . ASP A 1 98 ? 28.611 5.295 -36.790 1.00 96.31 98 ASP A O 1
ATOM 761 N N . THR A 1 99 ? 29.113 7.386 -36.174 1.00 93.38 99 THR A N 1
ATOM 762 C CA . THR A 1 99 ? 29.310 7.055 -34.757 1.00 93.38 99 THR A CA 1
ATOM 763 C C . THR A 1 99 ? 28.019 7.272 -33.977 1.00 93.38 99 THR A C 1
ATOM 765 O O . THR A 1 99 ? 27.462 8.370 -33.986 1.00 93.38 99 THR A O 1
ATOM 768 N N . TRP A 1 100 ? 27.586 6.254 -33.239 1.00 96.19 100 TRP A N 1
ATOM 769 C CA . TRP A 1 100 ? 26.464 6.349 -32.308 1.00 96.19 100 TRP A CA 1
ATOM 770 C C . TRP A 1 100 ? 26.918 6.746 -30.898 1.00 96.19 100 TRP A C 1
ATOM 772 O O . TRP A 1 100 ? 28.026 6.417 -30.469 1.00 96.19 100 TRP A O 1
ATOM 782 N N . VAL A 1 101 ? 26.043 7.433 -30.164 1.00 95.25 101 VAL A N 1
ATOM 783 C CA . VAL A 1 101 ? 26.224 7.742 -28.742 1.00 95.25 101 VAL A CA 1
ATOM 784 C C . VAL A 1 101 ? 25.042 7.165 -27.988 1.00 95.25 101 VAL A C 1
ATOM 786 O O . VAL A 1 101 ? 23.894 7.462 -28.310 1.00 95.25 101 VAL A O 1
ATOM 789 N N . ASP A 1 102 ? 25.338 6.346 -26.985 1.00 95.06 102 ASP A N 1
ATOM 790 C CA . ASP A 1 102 ? 24.310 5.744 -26.152 1.00 95.06 102 ASP A CA 1
ATOM 791 C C . ASP A 1 102 ? 23.553 6.819 -25.368 1.00 95.06 102 ASP A C 1
ATOM 793 O O . ASP A 1 102 ? 24.151 7.702 -24.748 1.00 95.06 102 ASP A O 1
ATOM 797 N N . ASP A 1 103 ? 22.232 6.703 -25.383 1.00 92.12 103 ASP A N 1
ATOM 798 C CA . ASP A 1 103 ? 21.307 7.547 -24.646 1.00 92.12 103 ASP A CA 1
ATOM 799 C C . ASP A 1 103 ? 20.198 6.637 -24.123 1.00 92.12 103 ASP A C 1
ATOM 801 O O . ASP A 1 103 ? 19.611 5.865 -24.889 1.00 92.12 103 ASP A O 1
ATOM 805 N N . PHE A 1 104 ? 19.983 6.679 -22.811 1.00 94.94 104 PHE A N 1
ATOM 806 C CA . PHE A 1 104 ? 19.049 5.815 -22.100 1.00 94.94 104 PHE A CA 1
ATOM 807 C C . PHE A 1 104 ? 18.126 6.659 -21.235 1.00 94.94 104 PHE A C 1
ATOM 809 O O . PHE A 1 104 ? 18.538 7.619 -20.579 1.00 94.94 104 PHE A O 1
ATOM 816 N N . THR A 1 105 ? 16.865 6.250 -21.174 1.00 93.12 105 THR A N 1
ATOM 817 C CA . THR A 1 105 ? 15.877 6.882 -20.311 1.00 93.12 105 THR A CA 1
ATOM 818 C C . THR A 1 105 ? 16.087 6.440 -18.866 1.00 93.12 105 THR A C 1
ATOM 820 O O . THR A 1 105 ? 15.692 5.350 -18.448 1.00 93.12 105 THR A O 1
ATOM 823 N N . GLU A 1 106 ? 16.673 7.325 -18.067 1.00 92.00 106 GLU A N 1
ATOM 824 C CA . GLU A 1 106 ? 16.825 7.123 -16.627 1.00 92.00 106 GLU A CA 1
ATOM 825 C C . GLU A 1 106 ? 15.511 7.396 -15.872 1.00 92.00 106 GLU A C 1
ATOM 827 O O . GLU A 1 106 ? 14.808 8.377 -16.128 1.00 92.00 106 GLU A O 1
ATOM 832 N N . THR A 1 107 ? 15.192 6.560 -14.875 1.00 93.88 107 THR A N 1
ATOM 833 C CA . THR A 1 107 ? 13.990 6.714 -14.026 1.00 93.88 107 THR A CA 1
ATOM 834 C C . THR A 1 107 ? 14.327 6.756 -12.529 1.00 93.88 107 THR A C 1
ATOM 836 O O . THR A 1 107 ? 13.780 5.969 -11.749 1.00 93.88 107 THR A O 1
ATOM 839 N N . PRO A 1 108 ? 15.189 7.688 -12.078 1.00 93.75 108 PRO A N 1
ATOM 840 C CA . PRO A 1 108 ? 15.796 7.642 -10.746 1.00 93.75 108 PRO A CA 1
ATOM 841 C C . PRO A 1 108 ? 14.776 7.711 -9.602 1.00 93.75 108 PRO A C 1
ATOM 843 O O . PRO A 1 108 ? 14.965 7.079 -8.566 1.00 93.75 108 PRO A O 1
ATOM 846 N N . ALA A 1 109 ? 13.666 8.433 -9.788 1.00 94.31 109 ALA A N 1
ATOM 847 C CA . ALA A 1 109 ? 12.595 8.500 -8.794 1.00 94.31 109 ALA A CA 1
ATOM 848 C C . ALA A 1 109 ? 11.893 7.144 -8.608 1.00 94.31 109 ALA A C 1
ATOM 850 O O . ALA A 1 109 ? 11.635 6.724 -7.480 1.00 94.31 109 ALA A O 1
ATOM 851 N N . THR A 1 110 ? 11.616 6.438 -9.706 1.00 92.94 110 THR A N 1
ATOM 852 C CA . THR A 1 110 ? 11.013 5.101 -9.668 1.00 92.94 110 THR A CA 1
ATOM 853 C C . THR A 1 110 ? 11.992 4.084 -9.095 1.00 92.94 110 THR A C 1
ATOM 855 O O . THR A 1 110 ? 11.600 3.274 -8.261 1.00 92.94 110 THR A O 1
ATOM 858 N N . ASP A 1 111 ? 13.269 4.155 -9.468 1.00 92.25 111 ASP A N 1
ATOM 859 C CA . ASP A 1 111 ? 14.296 3.248 -8.950 1.00 92.25 111 ASP A CA 1
ATOM 860 C C . ASP A 1 111 ? 14.489 3.398 -7.440 1.00 92.25 111 ASP A C 1
ATOM 862 O O . ASP A 1 111 ? 14.523 2.396 -6.722 1.00 92.25 111 ASP A O 1
ATOM 866 N N . ALA A 1 112 ? 14.551 4.641 -6.951 1.00 94.38 112 ALA A N 1
ATOM 867 C CA . ALA A 1 112 ? 14.651 4.937 -5.526 1.00 94.38 112 ALA A CA 1
ATOM 868 C C . ALA A 1 112 ? 13.431 4.413 -4.758 1.00 94.38 112 ALA A C 1
ATOM 870 O O . ALA A 1 112 ? 13.588 3.702 -3.765 1.00 94.38 112 ALA A O 1
ATOM 871 N N . PHE A 1 113 ? 12.222 4.683 -5.259 1.00 91.38 113 PHE A N 1
ATOM 872 C CA . PHE A 1 113 ? 10.987 4.190 -4.653 1.00 91.38 113 PHE A CA 1
ATOM 873 C C . PHE A 1 113 ? 10.938 2.653 -4.606 1.00 91.38 113 PHE A C 1
ATOM 875 O O . PHE A 1 113 ? 10.648 2.062 -3.569 1.00 91.38 113 PHE A O 1
ATOM 882 N N . LEU A 1 114 ? 11.276 1.971 -5.703 1.00 90.19 114 LEU A N 1
ATOM 883 C CA . LEU A 1 114 ? 11.273 0.506 -5.759 1.00 90.19 114 LEU A CA 1
ATOM 884 C C . LEU A 1 114 ? 12.382 -0.130 -4.912 1.00 90.19 114 LEU A C 1
ATOM 886 O O . LEU A 1 114 ? 12.245 -1.278 -4.483 1.00 90.19 114 LEU A O 1
ATOM 890 N N . ALA A 1 115 ? 13.496 0.568 -4.693 1.00 90.69 115 ALA A N 1
ATOM 891 C CA . ALA A 1 115 ? 14.531 0.137 -3.760 1.00 90.69 115 ALA A CA 1
ATOM 892 C C . ALA A 1 115 ? 14.044 0.238 -2.306 1.00 90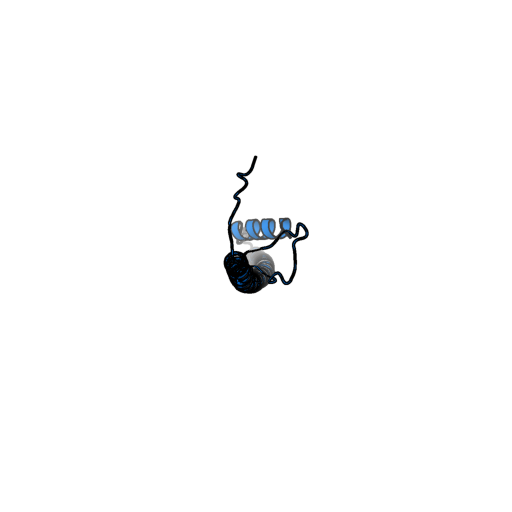.69 115 ALA A C 1
ATOM 894 O O . ALA A 1 115 ? 14.209 -0.716 -1.548 1.00 90.69 115 ALA A O 1
ATOM 895 N N . GLU A 1 116 ? 13.383 1.339 -1.940 1.00 90.81 116 GLU A N 1
ATOM 896 C CA . GLU A 1 116 ? 12.786 1.534 -0.612 1.00 90.81 116 GLU A CA 1
ATOM 897 C C . GLU A 1 116 ? 11.712 0.480 -0.307 1.00 90.81 116 GLU A C 1
ATOM 899 O O . GLU A 1 116 ? 11.733 -0.147 0.755 1.00 90.81 116 GLU A O 1
ATOM 904 N N . VAL A 1 117 ? 10.816 0.219 -1.266 1.00 86.12 117 VAL A N 1
ATOM 905 C CA . VAL A 1 117 ? 9.773 -0.809 -1.129 1.00 86.12 117 VAL A CA 1
ATOM 906 C C . VAL A 1 117 ? 10.385 -2.199 -0.939 1.00 86.12 117 VAL A C 1
ATOM 908 O O . VAL A 1 117 ? 9.925 -2.947 -0.082 1.00 86.12 117 VAL A O 1
ATOM 911 N N . ARG A 1 118 ? 11.445 -2.546 -1.686 1.00 83.94 118 ARG A N 1
ATOM 912 C CA . ARG A 1 118 ? 12.150 -3.833 -1.533 1.00 83.94 118 ARG A CA 1
ATOM 913 C C . ARG A 1 118 ? 12.886 -3.962 -0.201 1.00 83.94 118 ARG A C 1
ATOM 915 O O . ARG A 1 118 ? 12.980 -5.067 0.311 1.00 83.94 118 ARG A O 1
ATOM 922 N N . ALA A 1 119 ? 13.407 -2.866 0.347 1.00 89.31 119 ALA A N 1
ATOM 923 C CA . ALA A 1 119 ? 14.072 -2.866 1.650 1.00 89.31 119 ALA A CA 1
ATOM 924 C C . ALA A 1 119 ? 13.091 -2.981 2.831 1.00 89.31 119 ALA A C 1
ATOM 926 O O . ALA A 1 119 ? 13.504 -3.337 3.932 1.00 89.31 119 ALA A O 1
ATOM 927 N N . SER A 1 120 ? 11.815 -2.661 2.604 1.00 78.31 120 SER A N 1
ATOM 928 C CA . SER A 1 120 ? 10.767 -2.635 3.632 1.00 78.31 120 SER A CA 1
ATOM 929 C C . SER A 1 120 ? 9.865 -3.880 3.633 1.00 78.31 120 SER A C 1
ATOM 931 O O . SER A 1 120 ? 8.969 -3.966 4.474 1.00 78.31 120 SER A O 1
ATOM 933 N N . ALA A 1 121 ? 10.068 -4.800 2.684 1.00 64.06 121 ALA A N 1
ATOM 934 C CA . ALA A 1 121 ? 9.330 -6.058 2.525 1.00 64.06 121 ALA A CA 1
ATOM 935 C C . ALA A 1 121 ? 10.047 -7.222 3.224 1.00 64.06 121 ALA A C 1
ATOM 937 O O . ALA A 1 121 ? 9.335 -8.059 3.824 1.00 64.06 121 ALA A O 1
#

Secondary structure (DSSP, 8-state):
-PPPPP----GGGEESPP-SS------EEHHHHHHHHHHHHHHHHHHHHHHHHHHHHHHHHHHHHHHHHHHHHHHHHHHHHHHHHHHHHHHHHHHTTPPP-------HHHHHHHHHHHH--

Foldseek 3Di:
DPDDDDDDDAQVQWVVRDDDDDDDDDTDGPVRVVVVVVVVVVVVVVVVVVVVVVVVVVVVVVVVVVVLVVVVVVVVVVQVVLVVVLVVVQVVQVVVVHHDDDDGDDDVVSVVVVVVVVVVD

Sequence (121 aa):
MKEVKIYTIVSDQLSPPITGESFCTDMVRHSDYAELDAKYAALAADNDKAMESLKQANAVVKLAHEKFSAMAAENTALKKSDVEFNEYCRRECEDVGDTWV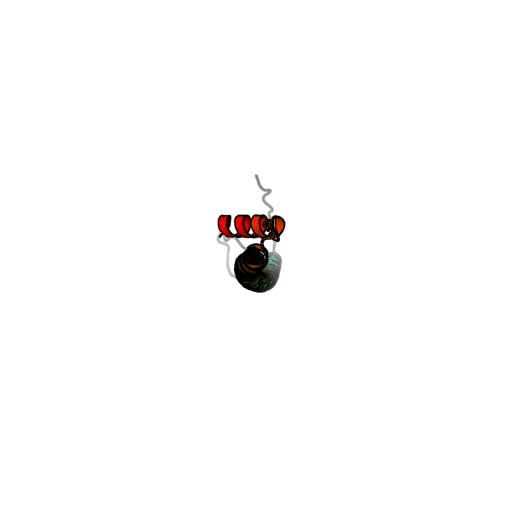DDFTETPATDAFLAEVRASA